Protein AF-A0AAD9WR95-F1 (afdb_monomer_lite)

pLDDT: mean 88.97, std 13.28, range [41.5, 97.56]

Structure (mmCIF, N/CA/C/O backbone):
data_AF-A0AAD9WR95-F1
#
_entry.id   AF-A0AAD9WR95-F1
#
loop_
_atom_site.group_PDB
_atom_site.id
_atom_site.type_symbol
_atom_site.label_atom_id
_atom_site.label_alt_id
_atom_site.label_comp_id
_atom_site.label_asym_id
_atom_site.label_entity_id
_atom_site.label_seq_id
_atom_site.pdbx_PDB_ins_code
_atom_site.Cartn_x
_atom_site.Cartn_y
_atom_site.Cartn_z
_atom_site.occupancy
_atom_site.B_iso_or_equiv
_atom_site.auth_seq_id
_atom_site.auth_comp_id
_atom_site.auth_asym_id
_atom_site.auth_atom_id
_atom_site.pdbx_PDB_model_num
ATOM 1 N N . MET A 1 1 ? 9.922 -12.368 -7.707 1.00 83.62 1 MET A N 1
ATOM 2 C CA . MET A 1 1 ? 11.019 -11.360 -7.658 1.00 83.62 1 MET A CA 1
ATOM 3 C C . MET A 1 1 ? 10.695 -10.344 -6.584 1.00 83.62 1 MET A C 1
ATOM 5 O O . MET A 1 1 ? 9.534 -9.984 -6.424 1.00 83.62 1 MET A O 1
ATOM 9 N N . ASP A 1 2 ? 11.727 -9.851 -5.912 1.00 89.50 2 ASP A N 1
ATOM 10 C CA . ASP A 1 2 ? 11.628 -9.187 -4.620 1.00 89.50 2 ASP A CA 1
ATOM 11 C C . ASP A 1 2 ? 12.346 -7.829 -4.665 1.00 89.50 2 ASP A C 1
ATOM 13 O O . ASP A 1 2 ? 13.498 -7.762 -5.095 1.00 89.50 2 ASP A O 1
ATOM 17 N N . LEU A 1 3 ? 11.685 -6.744 -4.241 1.00 92.75 3 LEU A N 1
ATOM 18 C CA . LEU A 1 3 ? 12.266 -5.395 -4.229 1.00 92.75 3 LEU A CA 1
ATOM 19 C C . LEU A 1 3 ? 11.964 -4.667 -2.919 1.00 92.75 3 LEU A C 1
ATOM 21 O O . LEU A 1 3 ? 10.811 -4.541 -2.508 1.00 92.75 3 LEU A O 1
ATOM 25 N N . ARG A 1 4 ? 13.013 -4.128 -2.293 1.00 92.12 4 ARG A N 1
ATOM 26 C CA . ARG A 1 4 ? 12.920 -3.317 -1.076 1.00 92.12 4 ARG A CA 1
ATOM 27 C C . ARG A 1 4 ? 13.523 -1.944 -1.339 1.00 92.12 4 ARG A C 1
ATOM 29 O O . ARG A 1 4 ? 14.701 -1.845 -1.673 1.00 92.12 4 ARG A O 1
ATOM 36 N N . LEU A 1 5 ? 12.717 -0.894 -1.212 1.00 93.12 5 LEU A N 1
ATOM 37 C CA . LEU A 1 5 ? 13.148 0.483 -1.420 1.00 93.12 5 LEU A CA 1
ATOM 38 C C . LEU A 1 5 ? 13.082 1.250 -0.101 1.00 93.12 5 LEU A C 1
ATOM 40 O O . LEU A 1 5 ? 12.011 1.425 0.484 1.00 93.12 5 LEU A O 1
ATOM 44 N N . PHE A 1 6 ? 14.246 1.728 0.333 1.00 92.19 6 PHE A N 1
ATOM 45 C CA . PHE A 1 6 ? 14.407 2.523 1.541 1.00 92.19 6 PHE A CA 1
ATOM 46 C C . PHE A 1 6 ? 14.873 3.934 1.198 1.00 92.19 6 PHE A C 1
ATOM 48 O O . PHE A 1 6 ? 15.771 4.128 0.378 1.00 92.19 6 PHE A O 1
ATOM 55 N N . GLY A 1 7 ? 14.292 4.916 1.881 1.00 92.88 7 GLY A N 1
ATOM 56 C CA . GLY A 1 7 ? 14.655 6.320 1.731 1.00 92.88 7 GLY A CA 1
ATOM 57 C C . GLY A 1 7 ? 13.896 7.024 0.611 1.00 92.88 7 GLY A C 1
ATOM 58 O O . GLY A 1 7 ? 13.105 6.424 -0.116 1.00 92.88 7 GLY A O 1
ATOM 59 N N . LYS A 1 8 ? 14.113 8.338 0.513 1.00 93.06 8 LYS A N 1
ATOM 60 C CA . LYS A 1 8 ? 13.267 9.247 -0.266 1.00 93.06 8 LYS A CA 1
ATOM 61 C C . LYS A 1 8 ? 13.298 8.925 -1.760 1.00 93.06 8 LYS A C 1
ATOM 63 O O . LYS A 1 8 ? 14.336 9.043 -2.409 1.00 93.06 8 LYS A O 1
ATOM 68 N N . ILE A 1 9 ? 12.128 8.641 -2.324 1.00 92.44 9 ILE A N 1
ATOM 69 C CA . ILE A 1 9 ? 11.929 8.384 -3.751 1.00 92.44 9 ILE A CA 1
ATOM 70 C C . ILE A 1 9 ? 11.267 9.614 -4.371 1.00 92.44 9 ILE A C 1
ATOM 72 O O . ILE A 1 9 ? 10.230 10.078 -3.906 1.00 92.44 9 ILE A O 1
ATOM 76 N N . LYS A 1 10 ? 11.853 10.163 -5.444 1.00 86.75 10 LYS A N 1
ATOM 77 C CA . LYS A 1 10 ? 11.269 11.331 -6.131 1.00 86.75 10 LYS A CA 1
ATOM 78 C C . LYS A 1 10 ? 9.930 10.994 -6.793 1.00 86.75 10 LYS A C 1
ATOM 80 O O . LYS A 1 10 ? 8.982 11.762 -6.658 1.00 86.75 10 LYS A O 1
ATOM 85 N N . LYS A 1 11 ? 9.887 9.883 -7.531 1.00 89.44 11 LYS A N 1
ATOM 86 C CA . LYS A 1 11 ? 8.695 9.321 -8.172 1.00 89.44 11 LYS A CA 1
ATOM 87 C C . LYS A 1 11 ? 8.918 7.846 -8.504 1.00 89.44 11 LYS A C 1
ATOM 89 O O . LYS A 1 11 ? 10.055 7.454 -8.765 1.00 89.44 11 LYS A O 1
ATOM 94 N N . LEU A 1 12 ? 7.843 7.064 -8.517 1.00 91.81 12 LEU A N 1
ATOM 95 C CA . LEU A 1 12 ? 7.841 5.738 -9.134 1.00 91.81 12 LEU A CA 1
ATOM 96 C C . LEU A 1 12 ? 7.729 5.885 -10.667 1.00 91.81 12 LEU A C 1
ATOM 98 O O . LEU A 1 12 ? 7.152 6.878 -11.125 1.00 91.81 12 LEU A O 1
ATOM 102 N N . PRO A 1 13 ? 8.274 4.949 -11.467 1.00 92.38 13 PRO A N 1
ATOM 103 C CA . PRO A 1 13 ? 8.051 4.932 -12.912 1.00 92.38 13 PRO A CA 1
ATOM 104 C C . PRO A 1 13 ? 6.558 4.785 -13.233 1.00 92.38 13 PRO A C 1
ATOM 106 O O . PRO A 1 13 ? 5.863 3.979 -12.616 1.00 92.38 13 PRO A O 1
ATOM 109 N N . GLU A 1 14 ? 6.051 5.541 -14.204 1.00 93.81 14 GLU A N 1
ATOM 110 C CA . GLU A 1 14 ? 4.638 5.459 -14.620 1.00 93.81 14 GLU A CA 1
ATOM 111 C C . GLU A 1 14 ? 4.315 4.112 -15.293 1.00 93.81 14 GLU A C 1
ATOM 113 O O . GLU A 1 14 ? 3.192 3.603 -15.220 1.00 93.81 14 GLU A O 1
ATOM 118 N N . ASP A 1 15 ? 5.337 3.504 -15.890 1.00 93.81 15 ASP A N 1
ATOM 119 C CA . ASP A 1 15 ? 5.363 2.216 -16.569 1.00 93.81 15 ASP A CA 1
ATOM 120 C C . ASP A 1 15 ? 5.995 1.112 -15.703 1.00 93.81 15 ASP A C 1
ATOM 122 O O . ASP A 1 15 ? 6.582 0.165 -16.220 1.00 93.81 15 ASP A O 1
ATOM 126 N N . ILE A 1 16 ? 5.852 1.192 -14.374 1.00 94.12 16 ILE A N 1
ATOM 127 C CA . ILE A 1 16 ? 6.471 0.250 -13.421 1.00 94.12 16 ILE A CA 1
ATOM 128 C C . ILE A 1 16 ? 6.215 -1.233 -13.751 1.00 94.12 16 ILE A C 1
ATOM 130 O O . ILE A 1 16 ? 7.065 -2.077 -13.495 1.00 94.12 16 ILE A O 1
ATOM 134 N N . HIS A 1 17 ? 5.080 -1.548 -14.375 1.00 93.62 17 HIS A N 1
ATOM 135 C CA . HIS A 1 17 ? 4.720 -2.892 -14.829 1.00 93.62 17 HIS A CA 1
ATOM 136 C C . HIS A 1 17 ? 5.595 -3.421 -15.978 1.00 93.62 17 HIS A C 1
ATOM 138 O O . HIS A 1 17 ? 5.749 -4.631 -16.096 1.00 93.62 17 HIS A O 1
ATOM 144 N N . ASN A 1 18 ? 6.187 -2.546 -16.794 1.00 94.69 18 ASN A N 1
ATOM 145 C CA . ASN A 1 18 ? 7.147 -2.916 -17.838 1.00 94.69 18 ASN A CA 1
ATOM 146 C C . ASN A 1 18 ? 8.564 -3.048 -17.275 1.00 94.69 18 ASN A C 1
ATOM 148 O O . ASN A 1 18 ? 9.322 -3.913 -17.704 1.00 94.69 18 ASN A O 1
ATOM 152 N N . VAL A 1 19 ? 8.910 -2.207 -16.296 1.00 94.31 19 VAL A N 1
ATOM 153 C CA . VAL A 1 19 ? 10.223 -2.230 -15.634 1.00 94.31 19 VAL A CA 1
ATOM 154 C C . VAL A 1 19 ? 10.347 -3.432 -14.693 1.00 94.31 19 VAL A C 1
ATOM 156 O O . VAL A 1 19 ? 11.414 -4.032 -14.583 1.00 94.31 19 VAL A O 1
ATOM 159 N N . LEU A 1 20 ? 9.255 -3.793 -14.014 1.00 94.69 20 LEU A N 1
ATOM 160 C CA . LEU A 1 20 ? 9.206 -4.813 -12.965 1.00 94.69 20 LEU A CA 1
ATOM 161 C C . LEU A 1 20 ? 8.056 -5.826 -13.196 1.00 94.69 20 LEU A C 1
ATOM 163 O O . LEU A 1 20 ? 7.224 -6.025 -12.308 1.00 94.69 20 LEU A O 1
ATOM 167 N N . PRO A 1 21 ? 7.983 -6.504 -14.360 1.00 94.50 21 PRO A N 1
ATOM 168 C CA . PRO A 1 21 ? 6.822 -7.322 -14.749 1.00 94.50 21 PRO A CA 1
ATOM 169 C C . PRO A 1 21 ? 6.588 -8.551 -13.855 1.00 94.50 21 PRO A C 1
ATOM 171 O O . PRO A 1 21 ? 5.456 -9.011 -13.686 1.00 94.50 21 PRO A O 1
ATOM 174 N N . ASN A 1 22 ? 7.657 -9.072 -13.251 1.00 95.81 22 ASN A N 1
ATOM 175 C CA . ASN A 1 22 ? 7.642 -10.287 -12.431 1.00 95.81 22 ASN A CA 1
ATOM 176 C C . ASN A 1 22 ? 7.816 -9.993 -10.935 1.00 95.81 22 ASN A C 1
ATOM 178 O O . ASN A 1 22 ? 8.166 -10.894 -10.168 1.00 95.81 22 ASN A O 1
ATOM 182 N N . LEU A 1 23 ? 7.634 -8.735 -10.518 1.00 95.69 23 LEU A N 1
ATOM 183 C CA . LEU A 1 23 ? 7.733 -8.367 -9.112 1.00 95.69 23 LEU A CA 1
ATOM 184 C C . LEU A 1 23 ? 6.565 -8.966 -8.332 1.00 95.69 23 LEU A C 1
ATOM 186 O O . LEU A 1 23 ? 5.404 -8.695 -8.624 1.00 95.69 23 LEU A O 1
ATOM 190 N N . GLU A 1 24 ? 6.905 -9.784 -7.347 1.00 95.56 24 GLU A N 1
ATOM 191 C CA . GLU A 1 24 ? 5.975 -10.519 -6.492 1.00 95.56 24 GLU A CA 1
ATOM 192 C C . GLU A 1 24 ? 5.903 -9.888 -5.106 1.00 95.56 24 GLU A C 1
ATOM 194 O O . GLU A 1 24 ? 4.833 -9.871 -4.503 1.00 95.56 24 GLU A O 1
ATOM 199 N N . CYS A 1 25 ? 7.007 -9.309 -4.632 1.00 94.88 25 CYS A N 1
ATOM 200 C CA . CYS A 1 25 ? 7.079 -8.703 -3.314 1.00 94.88 25 CYS A CA 1
ATOM 201 C C . CYS A 1 25 ? 7.677 -7.293 -3.413 1.00 94.88 25 CYS A C 1
ATOM 203 O O . CYS A 1 25 ? 8.759 -7.109 -3.979 1.00 94.88 25 CYS A O 1
ATOM 205 N N . LEU A 1 26 ? 6.999 -6.300 -2.833 1.00 95.44 26 LEU A N 1
ATOM 206 C CA . LEU A 1 26 ? 7.464 -4.913 -2.776 1.00 95.44 26 LEU A CA 1
ATOM 207 C C . LEU A 1 26 ? 7.413 -4.376 -1.347 1.00 95.44 26 LEU A C 1
ATOM 209 O O . LEU A 1 26 ? 6.382 -4.465 -0.684 1.00 95.44 26 LEU A O 1
ATOM 213 N N . MET A 1 27 ? 8.503 -3.745 -0.913 1.00 94.50 27 MET A N 1
ATOM 214 C CA . MET A 1 27 ? 8.544 -2.922 0.293 1.00 94.50 27 MET A CA 1
ATOM 215 C C . MET A 1 27 ? 8.914 -1.480 -0.047 1.00 94.50 27 MET A C 1
ATOM 217 O O . MET A 1 27 ? 9.917 -1.242 -0.722 1.00 94.50 27 MET A O 1
ATOM 221 N N . LEU A 1 28 ? 8.143 -0.529 0.476 1.00 94.56 28 LEU A N 1
ATOM 222 C CA . LEU A 1 28 ? 8.445 0.902 0.449 1.00 94.56 28 LEU A CA 1
ATOM 223 C C . LEU A 1 28 ? 8.544 1.415 1.884 1.00 94.56 28 LEU A C 1
ATOM 225 O O . LEU A 1 28 ? 7.572 1.332 2.625 1.00 94.56 28 LEU A O 1
ATOM 229 N N . LYS A 1 29 ? 9.688 1.971 2.289 1.00 92.69 29 LYS A N 1
ATOM 230 C CA . LYS A 1 29 ? 9.861 2.574 3.621 1.00 92.69 29 LYS A CA 1
ATOM 231 C C . LYS A 1 29 ? 10.637 3.879 3.511 1.00 92.69 29 LYS A C 1
ATOM 233 O O . LYS A 1 29 ? 11.638 3.958 2.802 1.00 92.69 29 LYS A O 1
ATOM 238 N N . HIS A 1 30 ? 10.187 4.916 4.214 1.00 92.94 30 HIS A N 1
ATOM 239 C CA . HIS A 1 30 ? 10.751 6.268 4.123 1.00 92.94 30 HIS A CA 1
ATOM 240 C C . HIS A 1 30 ? 10.796 6.829 2.690 1.00 92.94 30 HIS A C 1
ATOM 242 O O . HIS A 1 30 ? 11.650 7.654 2.369 1.00 92.94 30 HIS A O 1
ATOM 248 N N . SER A 1 31 ? 9.894 6.367 1.818 1.00 93.81 31 SER A N 1
ATOM 249 C CA . SER A 1 31 ? 9.846 6.774 0.413 1.00 93.81 31 SER A CA 1
ATOM 250 C C . SER A 1 31 ? 9.317 8.191 0.215 1.00 93.81 31 SER A C 1
ATOM 252 O O . SER A 1 31 ? 9.714 8.837 -0.754 1.00 93.81 31 SER A O 1
ATOM 254 N N . ASN A 1 32 ? 8.493 8.700 1.138 1.00 93.62 32 ASN A N 1
ATOM 255 C CA . ASN A 1 32 ? 7.930 10.052 1.118 1.00 93.62 32 ASN A CA 1
ATOM 256 C C . ASN A 1 32 ? 7.306 10.418 -0.241 1.00 93.62 32 ASN A C 1
ATOM 258 O O . ASN A 1 32 ? 7.525 11.515 -0.770 1.00 93.62 32 ASN A O 1
ATOM 262 N N . LEU A 1 33 ? 6.565 9.476 -0.833 1.00 94.56 33 LEU A N 1
ATOM 263 C CA . LEU A 1 33 ? 5.873 9.700 -2.095 1.00 94.56 33 LEU A CA 1
ATOM 264 C C . LEU A 1 33 ? 4.833 10.811 -1.919 1.00 94.56 33 LEU A C 1
ATOM 266 O O . LEU A 1 33 ? 4.110 10.860 -0.927 1.00 94.56 33 LEU A O 1
ATOM 270 N N . LYS A 1 34 ? 4.773 11.724 -2.891 1.00 93.25 34 LYS A N 1
ATOM 271 C CA . LYS A 1 34 ? 3.854 12.875 -2.860 1.00 93.25 34 LYS A CA 1
ATOM 272 C C . LYS A 1 34 ? 2.450 12.547 -3.361 1.00 93.25 34 LYS A C 1
ATOM 274 O O . LYS A 1 34 ? 1.509 13.273 -3.063 1.00 93.25 34 LYS A O 1
ATOM 279 N N . HIS A 1 35 ? 2.333 11.490 -4.153 1.00 94.12 35 HIS A N 1
ATOM 280 C CA . HIS A 1 35 ? 1.088 11.033 -4.755 1.00 94.12 35 HIS A CA 1
ATOM 281 C C . HIS A 1 35 ? 0.794 9.622 -4.271 1.00 94.12 35 HIS A C 1
ATOM 283 O O . HIS A 1 35 ? 1.727 8.889 -3.934 1.00 94.12 35 HIS A O 1
ATOM 289 N N . ASP A 1 36 ? -0.491 9.280 -4.235 1.00 95.69 36 ASP A N 1
ATOM 290 C CA . ASP A 1 36 ? -0.947 7.944 -3.878 1.00 95.69 36 ASP A CA 1
ATOM 291 C C . ASP A 1 36 ? -0.258 6.905 -4.785 1.00 95.69 36 ASP A C 1
ATOM 293 O O . ASP A 1 36 ? -0.368 6.997 -6.014 1.00 95.69 36 ASP A O 1
ATOM 297 N N . PRO A 1 37 ? 0.506 5.954 -4.218 1.00 95.62 37 PRO A N 1
ATOM 298 C CA . PRO A 1 37 ? 1.186 4.945 -5.012 1.00 95.62 37 PRO A CA 1
ATOM 299 C C . PRO A 1 37 ? 0.244 3.862 -5.549 1.00 95.62 37 PRO A C 1
ATOM 301 O O . PRO A 1 37 ? 0.596 3.209 -6.533 1.00 95.62 37 PRO A O 1
ATOM 304 N N . MET A 1 38 ? -0.927 3.648 -4.944 1.00 97.38 38 MET A N 1
ATOM 305 C CA . MET A 1 38 ? -1.784 2.493 -5.226 1.00 97.38 38 MET A CA 1
ATOM 306 C C . MET A 1 38 ? -2.199 2.379 -6.707 1.00 97.38 38 MET A C 1
ATOM 308 O O . MET A 1 38 ? -2.035 1.285 -7.249 1.00 97.38 38 MET A O 1
ATOM 312 N N . PRO A 1 39 ? -2.575 3.462 -7.427 1.00 96.44 39 PRO A N 1
ATOM 313 C CA . PRO A 1 39 ? -2.900 3.392 -8.860 1.00 96.44 39 PRO A CA 1
ATOM 314 C C . PRO A 1 39 ? -1.739 2.958 -9.769 1.00 96.44 39 PRO A C 1
ATOM 316 O O . PRO A 1 39 ? -1.946 2.491 -10.890 1.00 96.44 39 PRO A O 1
ATOM 319 N N . LEU A 1 40 ? -0.490 3.136 -9.327 1.00 96.56 40 LEU A N 1
ATOM 320 C CA . LEU A 1 40 ? 0.681 2.631 -10.046 1.00 96.56 40 LEU A CA 1
ATOM 321 C C . LEU A 1 40 ? 1.002 1.198 -9.629 1.00 96.56 40 LEU A C 1
ATOM 323 O O . LEU A 1 40 ? 1.276 0.358 -10.486 1.00 96.56 40 LEU A O 1
ATOM 327 N N . LEU A 1 41 ? 0.955 0.917 -8.326 1.00 97.56 41 LEU A N 1
ATOM 328 C CA . LEU A 1 41 ? 1.282 -0.395 -7.777 1.00 97.56 41 LEU A CA 1
ATOM 329 C C . LEU A 1 41 ? 0.273 -1.470 -8.193 1.00 97.56 41 LEU A C 1
ATOM 331 O O . LEU A 1 41 ? 0.671 -2.610 -8.414 1.00 97.56 41 LEU A O 1
ATOM 335 N N . GLU A 1 42 ? -1.001 -1.126 -8.393 1.00 97.50 42 GLU A N 1
ATOM 336 C CA . GLU A 1 42 ? -2.029 -2.079 -8.834 1.00 97.50 42 GLU A CA 1
ATOM 337 C C . GLU A 1 42 ? -1.792 -2.626 -10.249 1.00 97.50 42 GLU A C 1
ATOM 339 O O . GLU A 1 42 ? -2.316 -3.689 -10.592 1.00 97.50 42 GLU A O 1
ATOM 344 N N . LYS A 1 43 ? -0.961 -1.942 -11.053 1.00 96.50 43 LYS A N 1
ATOM 345 C CA . LYS A 1 43 ? -0.530 -2.388 -12.389 1.00 96.50 43 LYS A CA 1
ATOM 346 C C . LYS A 1 43 ? 0.520 -3.500 -12.329 1.00 96.50 43 LYS A C 1
ATOM 348 O O . LYS A 1 43 ? 0.814 -4.120 -13.351 1.00 96.50 43 LYS A O 1
ATOM 353 N N . LEU A 1 44 ? 1.108 -3.766 -11.161 1.00 97.12 44 LEU A N 1
ATOM 354 C CA . LEU A 1 44 ? 2.034 -4.877 -10.957 1.00 97.12 44 LEU A CA 1
ATOM 355 C C . LEU A 1 44 ? 1.242 -6.186 -10.862 1.00 97.12 44 LEU A C 1
ATOM 357 O O . LEU A 1 44 ? 0.909 -6.669 -9.784 1.00 97.12 44 LEU A O 1
ATOM 361 N N . HIS A 1 45 ? 0.931 -6.770 -12.019 1.00 94.44 45 HIS A N 1
ATOM 362 C CA . HIS A 1 45 ? 0.053 -7.939 -12.120 1.00 94.44 45 HIS A CA 1
ATOM 363 C C . HIS A 1 45 ? 0.546 -9.172 -11.351 1.00 94.44 45 HIS A C 1
ATOM 365 O O . HIS A 1 45 ? -0.278 -10.011 -10.993 1.00 94.44 45 HIS A O 1
ATOM 371 N N . SER A 1 46 ? 1.856 -9.287 -11.111 1.00 96.25 46 SER A N 1
ATOM 372 C CA . SER A 1 46 ? 2.485 -10.395 -10.379 1.00 96.25 46 SER A CA 1
ATOM 373 C C . SER A 1 46 ? 2.601 -10.150 -8.872 1.00 96.25 46 SER A C 1
ATOM 375 O O . SER A 1 46 ? 2.979 -11.074 -8.158 1.00 96.25 46 SER A O 1
ATOM 377 N N . LEU A 1 47 ? 2.256 -8.951 -8.386 1.00 97.12 47 LEU A N 1
ATOM 378 C CA . LEU A 1 47 ? 2.457 -8.561 -6.994 1.00 97.12 47 LEU A CA 1
ATOM 379 C C . LEU A 1 47 ? 1.535 -9.357 -6.063 1.00 97.12 47 LEU A C 1
ATOM 381 O O . LEU A 1 47 ? 0.311 -9.311 -6.189 1.00 97.12 47 LEU A O 1
ATOM 385 N N . MET A 1 48 ? 2.150 -10.071 -5.126 1.00 96.31 48 MET A N 1
ATOM 386 C CA . MET A 1 48 ? 1.515 -10.920 -4.120 1.00 96.31 48 MET A CA 1
ATOM 387 C C . MET A 1 48 ? 1.647 -10.331 -2.715 1.00 96.31 48 MET A C 1
ATOM 389 O O . MET A 1 48 ? 0.708 -10.436 -1.928 1.00 96.31 48 MET A O 1
ATOM 393 N N . ILE A 1 49 ? 2.777 -9.681 -2.419 1.00 95.44 49 ILE A N 1
ATOM 394 C CA . ILE A 1 49 ? 3.071 -9.094 -1.110 1.00 95.44 49 ILE A CA 1
ATOM 395 C C . ILE A 1 49 ? 3.412 -7.618 -1.276 1.00 95.44 49 ILE A C 1
ATOM 397 O O . ILE A 1 49 ? 4.336 -7.255 -2.008 1.00 95.44 49 ILE A O 1
ATOM 401 N N . LEU A 1 50 ? 2.691 -6.768 -0.553 1.00 96.19 50 LEU A N 1
ATOM 402 C CA . LEU A 1 50 ? 2.968 -5.342 -0.481 1.00 96.19 50 LEU A CA 1
ATOM 403 C C . LEU A 1 50 ? 3.164 -4.920 0.976 1.00 96.19 50 LEU A C 1
ATOM 405 O O . LEU A 1 50 ? 2.268 -5.064 1.806 1.00 96.19 50 LEU A O 1
ATOM 409 N N . ASN A 1 51 ? 4.340 -4.379 1.285 1.00 94.56 51 ASN A N 1
ATOM 410 C CA . ASN A 1 51 ? 4.611 -3.706 2.545 1.00 94.56 51 ASN A CA 1
ATOM 411 C C . ASN A 1 51 ? 4.811 -2.206 2.302 1.00 94.56 51 ASN A C 1
ATOM 413 O O . ASN A 1 51 ? 5.725 -1.778 1.593 1.00 94.56 51 ASN A O 1
ATOM 417 N N . LEU A 1 52 ? 3.954 -1.414 2.929 1.00 94.88 52 LEU A N 1
ATOM 418 C CA . LEU A 1 52 ? 4.002 0.035 2.948 1.00 94.88 52 LEU A CA 1
ATOM 419 C C . LEU A 1 52 ? 4.400 0.466 4.359 1.00 94.88 52 LEU A C 1
ATOM 421 O O . LEU A 1 52 ? 3.572 0.593 5.258 1.00 94.88 52 LEU A O 1
ATOM 425 N N . GLY A 1 53 ? 5.705 0.623 4.541 1.00 91.62 53 GLY A N 1
ATOM 426 C CA . GLY A 1 53 ? 6.344 0.963 5.799 1.00 91.62 53 GLY A CA 1
ATOM 427 C C . GLY A 1 53 ? 6.175 2.434 6.184 1.00 91.62 53 GLY A C 1
ATOM 428 O O . GLY A 1 53 ? 5.679 3.259 5.422 1.00 91.62 53 GLY A O 1
ATOM 429 N N . THR A 1 54 ? 6.685 2.802 7.357 1.00 89.88 54 THR A N 1
ATOM 430 C CA . THR A 1 54 ? 6.646 4.178 7.877 1.00 89.88 54 THR A CA 1
ATOM 431 C C . THR A 1 54 ? 7.082 5.226 6.841 1.00 89.88 54 THR A C 1
ATOM 433 O O . THR A 1 54 ? 8.141 5.086 6.216 1.00 89.88 54 THR A O 1
ATOM 436 N N . ARG A 1 55 ? 6.307 6.313 6.698 1.00 91.75 55 ARG A N 1
ATOM 437 C CA . ARG A 1 55 ? 6.577 7.433 5.769 1.00 91.75 55 ARG A CA 1
ATOM 438 C C . ARG A 1 55 ? 6.748 7.002 4.303 1.00 91.75 55 ARG A C 1
ATOM 440 O O . ARG A 1 55 ? 7.565 7.578 3.582 1.00 91.75 55 ARG A O 1
ATOM 447 N N . PHE A 1 56 ? 6.041 5.971 3.835 1.00 94.50 56 PHE A N 1
ATOM 448 C CA . PHE A 1 56 ? 6.060 5.600 2.411 1.00 94.50 56 PHE A CA 1
ATOM 449 C C . PHE A 1 56 ? 5.377 6.658 1.524 1.00 94.50 56 PHE A C 1
ATOM 451 O O . PHE A 1 56 ? 5.833 6.923 0.411 1.00 94.50 56 PHE A O 1
ATOM 458 N N . TYR A 1 57 ? 4.329 7.297 2.039 1.00 94.69 57 TYR A N 1
ATOM 459 C CA . TYR A 1 57 ? 3.480 8.286 1.378 1.00 94.69 57 TYR A CA 1
ATOM 460 C C . TYR A 1 57 ? 3.232 9.445 2.347 1.00 94.69 57 TYR A C 1
ATOM 462 O O . TYR A 1 57 ? 3.222 9.224 3.550 1.00 94.69 57 TYR A O 1
ATOM 470 N N . SER A 1 58 ? 3.112 10.667 1.826 1.00 91.94 58 SER A N 1
ATOM 471 C CA . SER A 1 58 ? 2.937 11.893 2.627 1.00 91.94 58 SER A CA 1
ATOM 472 C C . SER A 1 58 ? 1.566 12.549 2.465 1.00 91.94 58 SER A C 1
ATOM 474 O O . SER A 1 58 ? 1.402 13.736 2.748 1.00 91.94 58 SER A O 1
ATOM 476 N N . GLY A 1 59 ? 0.595 11.819 1.923 1.00 93.00 59 GLY A N 1
ATOM 477 C CA . GLY A 1 59 ? -0.792 12.260 1.884 1.00 93.00 59 GLY A CA 1
ATOM 478 C C . GLY A 1 59 ? -1.674 11.383 2.760 1.00 93.00 59 GLY A C 1
ATOM 479 O O . GLY A 1 59 ? -1.200 10.492 3.454 1.00 93.00 59 GLY A O 1
ATOM 480 N N . LYS A 1 60 ? -2.973 11.668 2.713 1.00 95.06 60 LYS A N 1
ATOM 481 C CA . LYS A 1 60 ? -3.937 11.173 3.701 1.00 95.06 60 LYS A CA 1
ATOM 482 C C . LYS A 1 60 ? -4.850 10.071 3.190 1.00 95.06 60 LYS A C 1
ATOM 484 O O . LYS A 1 60 ? -5.429 9.341 3.983 1.00 95.06 60 LYS A O 1
ATOM 489 N N . ASN A 1 61 ? -4.994 9.965 1.872 1.00 95.94 61 ASN A N 1
ATOM 490 C CA . ASN A 1 61 ? -5.977 9.086 1.259 1.00 95.94 61 ASN A CA 1
ATOM 491 C C . ASN A 1 61 ? -5.299 8.123 0.297 1.00 95.94 61 ASN A C 1
ATOM 493 O O . ASN A 1 61 ? -4.445 8.532 -0.491 1.00 95.94 61 ASN A O 1
ATOM 497 N N . LEU A 1 62 ? -5.721 6.867 0.353 1.00 97.06 62 LEU A N 1
ATOM 498 C CA . LEU A 1 62 ? -5.352 5.839 -0.610 1.00 97.06 62 LEU A CA 1
ATOM 499 C C . LEU A 1 62 ? -6.581 5.438 -1.417 1.00 97.06 62 LEU A C 1
ATOM 501 O O . LEU A 1 62 ? -7.673 5.306 -0.864 1.00 97.06 62 LEU A O 1
ATOM 505 N N . PHE A 1 63 ? -6.384 5.189 -2.704 1.00 97.50 63 PHE A N 1
ATOM 506 C CA . PHE A 1 63 ? -7.412 4.755 -3.630 1.00 97.50 63 PHE A CA 1
ATOM 507 C C . PHE A 1 63 ? -6.966 3.507 -4.394 1.00 97.50 63 PHE A C 1
ATOM 509 O O . PHE A 1 63 ? -5.868 3.440 -4.941 1.00 97.50 63 PHE A O 1
ATOM 516 N N . CYS A 1 64 ? -7.836 2.505 -4.469 1.00 96.94 64 CYS A N 1
ATOM 517 C CA . CYS A 1 64 ? -7.632 1.322 -5.304 1.00 96.94 64 CYS A CA 1
ATOM 518 C C . CYS A 1 64 ? -8.816 1.139 -6.242 1.00 96.94 64 CYS A C 1
ATOM 520 O O . CYS A 1 64 ? -9.963 1.093 -5.781 1.00 96.94 64 CYS A O 1
ATOM 522 N N . SER A 1 65 ? -8.522 0.980 -7.531 1.00 96.81 65 SER A N 1
ATOM 523 C CA . SER A 1 65 ? -9.552 0.815 -8.550 1.00 96.81 65 SER A CA 1
ATOM 524 C C . SER A 1 65 ? -10.174 -0.579 -8.518 1.00 96.81 65 SER A C 1
ATOM 526 O O . SER A 1 65 ? -9.598 -1.554 -8.013 1.00 96.81 65 SER A O 1
ATOM 528 N N . ALA A 1 66 ? -11.369 -0.697 -9.089 1.00 95.06 66 ALA A N 1
ATOM 529 C CA . ALA A 1 66 ? -12.038 -1.966 -9.284 1.00 95.06 66 ALA A CA 1
ATOM 530 C C . ALA A 1 66 ? -11.126 -2.905 -10.082 1.00 95.06 66 ALA A C 1
ATOM 532 O O . ALA A 1 66 ? -10.528 -2.530 -11.089 1.00 95.06 66 ALA A O 1
ATOM 533 N N . HIS A 1 67 ? -11.024 -4.159 -9.640 1.00 91.88 67 HIS A N 1
ATOM 534 C CA . HIS A 1 67 ? -10.122 -5.161 -10.223 1.00 91.88 67 HIS A CA 1
ATOM 535 C C . HIS A 1 67 ? -8.614 -4.851 -10.118 1.00 91.88 67 HIS A C 1
ATOM 537 O O . HIS A 1 67 ? -7.811 -5.603 -10.688 1.00 91.88 67 HIS A O 1
ATOM 543 N N . GLY A 1 68 ? -8.220 -3.811 -9.375 1.00 95.75 68 GLY A N 1
ATOM 544 C CA . GLY A 1 68 ? -6.835 -3.567 -8.983 1.00 95.75 68 GLY A CA 1
ATOM 545 C C . GLY A 1 68 ? -6.286 -4.700 -8.109 1.00 95.75 68 GLY A C 1
ATOM 546 O O . GLY A 1 68 ? -7.039 -5.390 -7.410 1.00 95.75 68 GLY A O 1
ATOM 547 N N . PHE A 1 69 ? -4.965 -4.908 -8.158 1.00 97.12 69 PHE A N 1
ATOM 548 C CA . PHE A 1 69 ? -4.250 -5.889 -7.326 1.00 97.12 69 PHE A CA 1
ATOM 549 C C . PHE A 1 69 ? -4.796 -7.326 -7.431 1.00 97.12 69 PHE A C 1
ATOM 551 O O . PHE A 1 69 ? -5.159 -7.967 -6.445 1.00 97.12 69 PHE A O 1
ATOM 558 N N . ARG A 1 70 ? -4.837 -7.873 -8.650 1.00 95.31 70 ARG A N 1
ATOM 559 C CA . ARG A 1 70 ? -5.456 -9.185 -8.940 1.00 95.31 70 ARG A CA 1
ATOM 560 C C . ARG A 1 70 ? -4.826 -10.375 -8.207 1.00 95.31 70 ARG A C 1
ATOM 562 O O . ARG A 1 70 ? -5.502 -11.383 -8.005 1.00 95.31 70 ARG A O 1
ATOM 569 N N . ARG A 1 71 ? -3.538 -10.281 -7.861 1.00 96.75 71 ARG A N 1
ATOM 570 C CA . ARG A 1 71 ? -2.760 -11.346 -7.208 1.00 96.75 71 ARG A CA 1
ATOM 571 C C . ARG A 1 71 ? -2.335 -11.017 -5.781 1.00 96.75 71 ARG A C 1
ATOM 573 O O . ARG A 1 71 ? -1.697 -11.864 -5.172 1.00 96.75 71 ARG A O 1
ATOM 580 N N . LEU A 1 72 ? -2.696 -9.846 -5.252 1.00 97.38 72 LEU A N 1
ATOM 581 C CA . LEU A 1 72 ? -2.252 -9.438 -3.923 1.00 97.38 72 LEU A CA 1
ATOM 582 C C . LEU A 1 72 ? -2.904 -10.327 -2.862 1.00 97.38 72 LEU A C 1
ATOM 584 O O . LEU A 1 72 ? -4.130 -10.389 -2.762 1.00 97.38 72 LEU A O 1
ATOM 588 N N . GLU A 1 73 ? -2.067 -11.015 -2.096 1.00 95.81 73 GLU A N 1
ATOM 589 C CA . GLU A 1 73 ? -2.463 -11.931 -1.026 1.00 95.81 73 GLU A CA 1
ATOM 590 C C . GLU A 1 73 ? -2.257 -11.286 0.343 1.00 95.81 73 GLU A C 1
ATOM 592 O O . GLU A 1 73 ? -3.057 -11.509 1.254 1.00 95.81 73 GLU A O 1
ATOM 597 N N . ILE A 1 74 ? -1.210 -10.465 0.477 1.00 95.50 74 ILE A N 1
ATOM 598 C CA . ILE A 1 74 ? -0.776 -9.879 1.744 1.00 95.50 74 ILE A CA 1
ATOM 599 C C . ILE A 1 74 ? -0.511 -8.384 1.569 1.00 95.50 74 ILE A C 1
ATOM 601 O O . ILE A 1 74 ? 0.276 -7.977 0.710 1.00 95.50 74 ILE A O 1
ATOM 605 N N . LEU A 1 75 ? -1.125 -7.576 2.434 1.00 95.56 75 LEU A N 1
ATOM 606 C CA . LEU A 1 75 ? -0.846 -6.151 2.557 1.00 95.56 75 LEU A CA 1
ATOM 607 C C . LEU A 1 75 ? -0.505 -5.794 4.004 1.00 95.56 75 LEU A C 1
ATOM 609 O O . LEU A 1 75 ? -1.250 -6.105 4.933 1.00 95.56 75 LEU A O 1
ATOM 613 N N . LYS A 1 76 ? 0.602 -5.083 4.188 1.00 93.56 76 LYS A N 1
ATOM 614 C CA . LYS A 1 76 ? 0.978 -4.484 5.467 1.00 93.56 76 LYS A CA 1
ATOM 615 C C . LYS A 1 76 ? 1.098 -2.976 5.299 1.00 93.56 76 LYS A C 1
ATOM 617 O 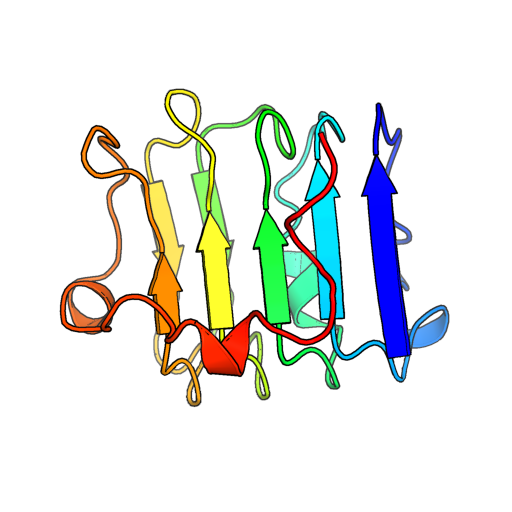O . LYS A 1 76 ? 1.856 -2.515 4.449 1.00 93.56 76 LYS A O 1
ATOM 622 N N . LEU A 1 77 ? 0.341 -2.236 6.096 1.00 93.00 77 LEU A N 1
ATOM 623 C CA . LEU A 1 77 ? 0.384 -0.782 6.194 1.00 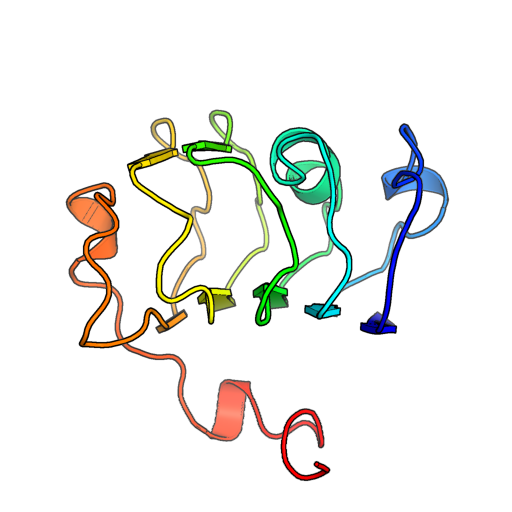93.00 77 LEU A CA 1
ATOM 624 C C . LEU A 1 77 ? 0.958 -0.452 7.570 1.00 93.00 77 LEU A C 1
ATOM 626 O O . LEU A 1 77 ? 0.244 -0.616 8.543 1.00 93.00 77 LEU A O 1
ATOM 630 N N . ASP A 1 78 ? 2.210 -0.005 7.672 1.00 86.75 78 ASP A N 1
ATOM 631 C CA . ASP A 1 78 ? 2.834 0.411 8.946 1.00 86.75 78 ASP A CA 1
ATOM 632 C C . ASP A 1 78 ? 2.803 1.938 9.138 1.00 86.75 78 ASP A C 1
ATOM 634 O O . ASP A 1 78 ? 3.657 2.512 9.827 1.00 86.75 78 ASP A O 1
ATOM 638 N N . ASP A 1 79 ? 1.858 2.616 8.487 1.00 75.69 79 ASP A N 1
ATOM 639 C CA . ASP A 1 79 ? 1.650 4.045 8.688 1.00 75.69 79 ASP A CA 1
ATOM 640 C C . ASP A 1 79 ? 0.774 4.287 9.914 1.00 75.69 79 ASP A C 1
ATOM 642 O O . ASP A 1 79 ? -0.304 3.705 10.048 1.00 75.69 79 ASP A O 1
ATOM 646 N N . LYS A 1 80 ? 1.274 5.111 10.834 1.00 69.69 80 LYS A N 1
ATOM 647 C CA . LYS A 1 80 ? 0.628 5.311 12.130 1.00 69.69 80 LYS A CA 1
ATOM 648 C C . LYS A 1 80 ? -0.287 6.526 12.172 1.00 69.69 80 LYS A C 1
ATOM 650 O O . LYS A 1 80 ? -1.320 6.443 12.824 1.00 69.69 80 LYS A O 1
ATOM 655 N N . ASP A 1 81 ? 0.043 7.604 11.459 1.00 63.56 81 ASP A N 1
ATOM 656 C CA . ASP A 1 81 ? -0.539 8.915 11.779 1.00 63.56 81 ASP A CA 1
ATOM 657 C C . ASP A 1 81 ? -0.869 9.808 10.568 1.00 63.56 81 ASP A C 1
ATOM 659 O O . ASP A 1 81 ? -1.435 10.883 10.763 1.00 63.56 81 ASP A O 1
ATOM 663 N N . GLU A 1 82 ? -0.529 9.423 9.330 1.00 81.19 82 GLU A N 1
ATOM 664 C CA . GLU A 1 82 ? -0.761 10.289 8.161 1.00 81.19 82 GLU A CA 1
ATOM 665 C C . GLU A 1 82 ? -2.003 9.871 7.355 1.00 81.19 82 GLU A C 1
ATOM 667 O O . GLU A 1 82 ? -2.706 10.738 6.832 1.00 81.19 82 GLU A O 1
ATOM 672 N N . LEU A 1 83 ? -2.314 8.572 7.287 1.00 93.06 83 LEU A N 1
ATOM 673 C CA . LEU A 1 83 ? -3.470 8.050 6.554 1.00 93.06 83 LEU A CA 1
ATOM 674 C C . LEU A 1 83 ? -4.799 8.176 7.321 1.00 93.06 83 LEU A C 1
ATOM 676 O O . LEU A 1 83 ? -4.965 7.644 8.416 1.00 93.06 83 LEU A O 1
ATOM 680 N N . GLU A 1 84 ? -5.789 8.796 6.682 1.00 94.62 84 GLU A N 1
ATOM 681 C CA . GLU A 1 84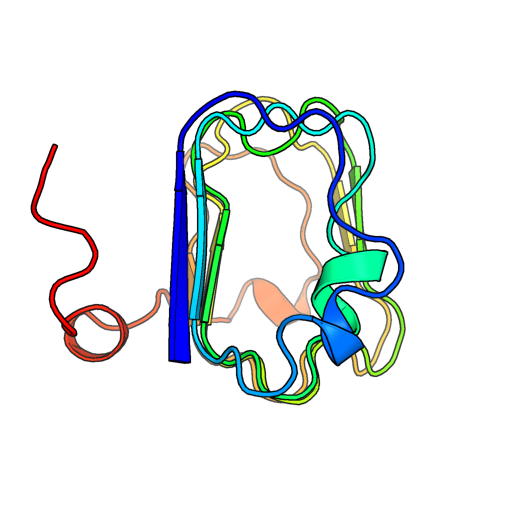 ? -7.145 9.000 7.202 1.00 94.62 84 GLU A CA 1
ATOM 682 C C . GLU A 1 84 ? -8.161 8.036 6.562 1.00 94.62 84 GLU A C 1
ATOM 684 O O . GLU A 1 84 ? -8.996 7.453 7.260 1.00 94.62 84 GLU A O 1
ATOM 689 N N . GLU A 1 85 ? -8.099 7.833 5.241 1.00 95.81 85 GLU A N 1
ATOM 690 C CA . GLU A 1 85 ? -9.066 7.005 4.510 1.00 95.81 85 GLU A CA 1
ATOM 691 C C . GLU A 1 85 ? -8.405 6.129 3.442 1.00 95.81 85 GLU A C 1
ATOM 693 O O . GLU A 1 85 ? -7.592 6.577 2.633 1.00 95.81 85 GLU A O 1
ATOM 698 N N . TRP A 1 86 ? -8.805 4.860 3.401 1.00 96.12 86 TRP A N 1
ATOM 699 C CA . TRP A 1 86 ? -8.457 3.942 2.329 1.00 96.12 86 TRP A CA 1
ATOM 700 C C . TRP A 1 86 ? -9.712 3.533 1.560 1.00 96.12 86 TRP A C 1
ATOM 702 O O . TRP A 1 86 ? -10.499 2.687 1.990 1.00 96.12 86 TRP A O 1
ATOM 712 N N . GLN A 1 87 ? -9.894 4.152 0.397 1.00 97.06 87 GLN A N 1
ATOM 713 C CA . GLN A 1 87 ? -10.992 3.881 -0.517 1.00 97.06 87 GLN A CA 1
ATOM 714 C C . GLN A 1 87 ? -10.619 2.731 -1.444 1.00 97.06 87 GLN A C 1
ATOM 716 O O . GLN A 1 87 ? -9.618 2.767 -2.159 1.00 97.06 87 GLN A O 1
ATOM 721 N N . VAL A 1 88 ? -11.440 1.689 -1.439 1.00 96.81 88 VAL A N 1
ATOM 722 C CA . VAL A 1 88 ? -11.190 0.497 -2.241 1.00 96.81 88 VAL A CA 1
ATOM 723 C C . VAL A 1 88 ? -12.478 0.099 -2.923 1.00 96.81 88 VAL A C 1
ATOM 725 O O . VAL A 1 88 ? -13.412 -0.390 -2.275 1.00 96.81 88 VAL A O 1
ATOM 728 N N . GLU A 1 89 ? -12.501 0.267 -4.239 1.00 96.81 89 GLU A N 1
ATOM 729 C CA . GLU A 1 89 ? -13.654 -0.094 -5.047 1.00 96.81 89 GLU A CA 1
ATOM 730 C C . GLU A 1 89 ? -13.992 -1.588 -4.925 1.00 96.81 89 GLU A C 1
ATOM 732 O O . GLU A 1 89 ? -13.198 -2.437 -4.482 1.00 96.81 89 GLU A O 1
ATOM 737 N N . GLU A 1 90 ? -15.232 -1.912 -5.285 1.00 93.62 90 GLU A N 1
ATOM 738 C CA . GLU A 1 90 ? -15.716 -3.283 -5.291 1.00 93.62 90 GLU A CA 1
ATOM 739 C C . GLU A 1 90 ? -14.818 -4.161 -6.181 1.00 93.62 90 GLU A C 1
ATOM 741 O O . GLU A 1 90 ? -14.304 -3.726 -7.211 1.00 93.62 90 GLU A O 1
ATOM 746 N N . ARG A 1 91 ? -14.620 -5.425 -5.789 1.00 93.31 91 ARG A N 1
ATOM 747 C CA . ARG A 1 91 ? -13.818 -6.425 -6.527 1.00 93.31 91 ARG A CA 1
ATOM 748 C C . ARG A 1 91 ? -12.310 -6.151 -6.619 1.00 93.31 91 ARG A C 1
ATOM 750 O O . ARG A 1 91 ? -11.601 -6.960 -7.217 1.00 93.31 91 ARG A O 1
ATOM 757 N N . ALA A 1 92 ? -11.797 -5.067 -6.040 1.00 96.69 92 ALA A N 1
ATOM 758 C CA . ALA A 1 92 ? -10.356 -4.889 -5.874 1.00 96.69 92 ALA A CA 1
ATOM 759 C C . ALA A 1 92 ? -9.794 -5.871 -4.832 1.00 96.69 92 ALA A C 1
ATOM 761 O O . ALA A 1 92 ? -10.473 -6.178 -3.842 1.00 96.69 92 ALA A O 1
ATOM 762 N N . MET A 1 93 ? -8.547 -6.311 -5.041 1.00 96.50 93 MET A N 1
ATOM 763 C CA . MET A 1 93 ? -7.821 -7.249 -4.171 1.00 96.50 93 MET A CA 1
ATOM 764 C C . MET A 1 93 ? -8.605 -8.542 -3.861 1.00 96.50 93 MET A C 1
ATOM 766 O O . MET A 1 93 ? -8.807 -8.889 -2.696 1.00 96.50 93 MET A O 1
ATOM 770 N N . PRO A 1 94 ? -9.055 -9.297 -4.881 1.00 95.62 94 PRO A N 1
ATOM 771 C CA . PRO A 1 94 ? -9.926 -10.459 -4.683 1.00 95.62 94 PRO A CA 1
ATOM 772 C C . PRO A 1 94 ? -9.261 -11.634 -3.946 1.00 95.62 94 PRO A C 1
ATOM 774 O O . PRO A 1 94 ? -9.952 -12.572 -3.562 1.00 95.62 94 PRO A O 1
ATOM 777 N N . ARG A 1 95 ? -7.932 -11.619 -3.785 1.00 96.06 95 ARG A N 1
ATOM 778 C CA . ARG A 1 95 ? -7.147 -12.685 -3.142 1.00 96.06 95 ARG A CA 1
ATOM 779 C C . ARG A 1 95 ? -6.554 -12.282 -1.793 1.00 96.06 95 ARG A C 1
ATOM 781 O O . ARG A 1 95 ? -5.798 -13.066 -1.224 1.00 96.06 95 ARG A O 1
ATOM 788 N N . LEU A 1 96 ? -6.883 -11.090 -1.289 1.00 95.62 96 LEU A N 1
ATOM 789 C CA . LEU A 1 96 ? -6.328 -10.600 -0.034 1.00 95.62 96 LEU A CA 1
ATOM 790 C C . LEU A 1 96 ? -6.758 -11.520 1.109 1.00 95.62 96 LEU A C 1
ATOM 792 O O . LEU A 1 96 ? -7.938 -11.588 1.448 1.00 95.62 96 LEU A O 1
ATOM 796 N N . ARG A 1 97 ? -5.786 -12.221 1.690 1.00 94.31 97 ARG A N 1
ATOM 797 C CA . ARG A 1 97 ? -5.985 -13.129 2.825 1.00 94.31 97 ARG A CA 1
ATOM 798 C C . ARG A 1 97 ? -5.305 -12.643 4.099 1.00 94.31 97 ARG A C 1
ATOM 800 O O . ARG A 1 97 ? -5.650 -13.124 5.170 1.00 94.31 97 ARG A O 1
ATOM 807 N N . GLY A 1 98 ? -4.367 -11.705 3.980 1.00 94.50 98 GLY A N 1
ATOM 808 C CA . GLY A 1 98 ? -3.654 -11.118 5.105 1.00 94.50 98 GLY A CA 1
ATOM 809 C C . GLY A 1 98 ? -3.623 -9.596 5.018 1.00 94.50 98 GLY A C 1
ATOM 810 O O . GLY A 1 98 ? -3.155 -9.037 4.026 1.00 94.50 98 GLY A O 1
ATOM 811 N N . LEU A 1 99 ? -4.080 -8.929 6.076 1.00 94.81 99 LEU A N 1
ATOM 812 C CA . LEU A 1 99 ? -4.015 -7.478 6.215 1.00 94.81 99 LEU A CA 1
ATOM 813 C C . LEU A 1 99 ? -3.490 -7.115 7.602 1.00 94.81 99 LEU A C 1
ATOM 815 O O . LEU A 1 99 ? -4.065 -7.503 8.612 1.00 94.81 99 LEU A O 1
ATOM 819 N N . SER A 1 100 ? -2.404 -6.348 7.649 1.00 92.75 100 SER A N 1
ATOM 820 C CA . SER A 1 100 ? -1.848 -5.815 8.893 1.00 92.75 100 SER A CA 1
ATOM 821 C C . SER A 1 100 ? -1.904 -4.294 8.880 1.00 92.75 100 SER A C 1
ATOM 823 O O . SER A 1 100 ? -1.343 -3.664 7.985 1.00 92.75 100 SER A O 1
ATOM 825 N N . ILE A 1 101 ? -2.547 -3.725 9.898 1.00 91.50 101 ILE A N 1
ATOM 826 C CA . ILE A 1 101 ? -2.637 -2.287 10.174 1.00 91.50 101 ILE A CA 1
ATOM 827 C C . ILE A 1 101 ? -2.329 -2.091 11.674 1.00 91.50 101 ILE A C 1
ATOM 829 O O . ILE A 1 101 ? -2.755 -2.928 12.479 1.00 91.50 101 ILE A O 1
ATOM 833 N N . PRO A 1 102 ? -1.588 -1.040 12.081 1.00 88.69 102 PRO A N 1
ATOM 834 C CA . PRO A 1 102 ? -1.332 -0.724 13.477 1.00 88.69 102 PRO A CA 1
ATOM 835 C C . PRO A 1 102 ? -2.623 -0.662 14.294 1.00 88.69 102 PRO A C 1
ATOM 837 O O . PRO A 1 102 ? -3.615 -0.075 13.867 1.00 88.69 102 PRO A O 1
ATOM 840 N N . LYS A 1 103 ? -2.606 -1.255 15.494 1.00 85.12 103 LYS A N 1
ATOM 841 C CA . LYS A 1 103 ? -3.773 -1.290 16.397 1.00 85.12 103 LYS A CA 1
ATOM 842 C C . LYS A 1 103 ? -4.236 0.107 16.828 1.00 85.12 103 LYS A C 1
ATOM 844 O O . LYS A 1 103 ? -5.392 0.278 17.190 1.00 85.12 103 LYS A O 1
ATOM 849 N N . ASP A 1 104 ? -3.314 1.061 16.826 1.00 86.62 104 ASP A N 1
ATOM 850 C CA . ASP A 1 104 ? -3.479 2.477 17.147 1.00 86.62 104 ASP A CA 1
ATOM 851 C C . ASP A 1 104 ? -3.881 3.336 15.932 1.00 86.62 104 ASP A C 1
ATOM 853 O O . ASP A 1 104 ? -4.119 4.530 16.093 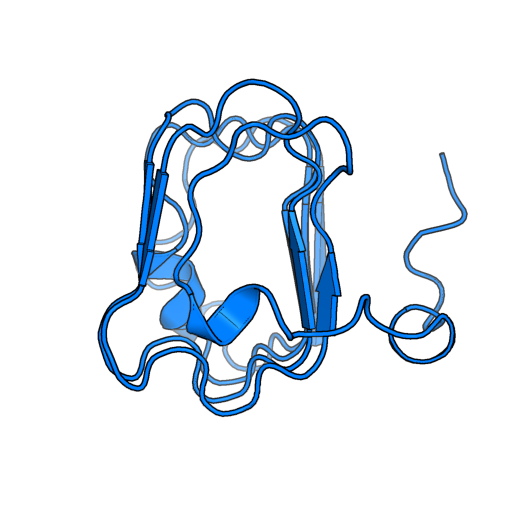1.00 86.62 104 ASP A O 1
ATOM 857 N N . SER A 1 105 ? -3.999 2.755 14.731 1.00 87.00 105 SER A N 1
ATOM 858 C CA . SER A 1 105 ? -4.366 3.498 13.522 1.00 87.00 105 SER A CA 1
ATOM 859 C C . SER A 1 105 ? -5.829 3.955 13.546 1.00 87.00 105 SER A C 1
ATOM 861 O O . SER A 1 105 ? -6.737 3.186 13.865 1.00 87.00 105 SER A O 1
ATOM 863 N N . SER A 1 106 ? -6.066 5.202 13.131 1.00 88.81 106 SER A N 1
ATOM 864 C CA . SER A 1 106 ? -7.411 5.756 12.903 1.00 88.81 106 SER A CA 1
ATOM 865 C C . SER A 1 106 ? -7.912 5.577 11.459 1.00 88.81 106 SER A C 1
ATOM 867 O O . SER A 1 106 ? -8.986 6.074 11.111 1.00 88.81 106 SER A O 1
ATOM 869 N N . LEU A 1 107 ? -7.161 4.842 10.628 1.00 93.31 107 LEU A N 1
ATOM 870 C CA . LEU A 1 107 ? -7.440 4.641 9.210 1.00 93.31 107 LEU A CA 1
ATOM 871 C C . LEU A 1 107 ? -8.822 4.020 8.976 1.00 93.31 107 LEU A C 1
ATOM 873 O O . LEU A 1 107 ? -9.126 2.905 9.412 1.00 93.31 107 LEU A O 1
ATOM 877 N N . ARG A 1 108 ? -9.654 4.718 8.203 1.00 95.12 108 ARG A N 1
ATOM 878 C CA . ARG A 1 108 ? -10.946 4.199 7.749 1.00 95.12 108 ARG A CA 1
ATOM 879 C C . ARG A 1 108 ? -10.730 3.240 6.582 1.00 95.12 108 ARG A C 1
ATOM 881 O O . ARG A 1 108 ? -10.270 3.652 5.522 1.00 95.12 108 ARG A O 1
ATOM 888 N N . ILE A 1 109 ? -11.093 1.973 6.776 1.00 94.62 109 ILE A N 1
ATOM 889 C CA . ILE A 1 109 ? -10.990 0.915 5.761 1.00 94.62 109 ILE A CA 1
ATOM 890 C C . ILE A 1 109 ? -12.375 0.393 5.345 1.00 94.62 109 ILE A C 1
ATOM 892 O O . ILE A 1 109 ? -13.336 0.535 6.107 1.00 94.62 109 ILE A O 1
ATOM 896 N N . PRO A 1 110 ? -12.498 -0.256 4.173 1.00 93.81 110 PRO A N 1
ATOM 897 C CA . PRO A 1 110 ? -13.734 -0.916 3.768 1.00 93.81 110 PRO A CA 1
ATOM 898 C C . PRO A 1 110 ? -14.138 -2.022 4.753 1.00 93.81 110 PRO A C 1
ATOM 900 O O . PRO A 1 110 ? -13.294 -2.808 5.182 1.00 93.81 110 PRO A O 1
ATOM 903 N N . GLU A 1 111 ? -15.439 -2.159 5.027 1.00 92.12 111 GLU A N 1
ATOM 904 C CA . GLU A 1 111 ? -15.974 -3.154 5.978 1.00 92.12 111 GLU A CA 1
ATOM 905 C C . GLU A 1 111 ? -15.484 -4.584 5.702 1.00 92.12 111 GLU A C 1
ATOM 907 O O . GLU A 1 111 ? -15.098 -5.300 6.623 1.00 92.12 111 GLU A O 1
ATOM 912 N N . ARG A 1 112 ? -15.390 -4.976 4.423 1.00 92.94 112 ARG A N 1
ATOM 913 C CA . ARG A 1 112 ? -14.922 -6.313 4.014 1.00 92.94 112 ARG A CA 1
ATOM 914 C C . ARG A 1 112 ? -13.498 -6.651 4.473 1.00 92.94 112 ARG A C 1
ATOM 916 O O . ARG A 1 112 ? -13.151 -7.822 4.524 1.00 92.94 112 ARG A O 1
ATOM 923 N N . PHE A 1 113 ? -12.675 -5.646 4.773 1.00 93.00 113 PHE A N 1
ATOM 924 C CA . PHE A 1 113 ? -11.296 -5.830 5.225 1.00 93.00 113 PHE A CA 1
ATOM 925 C C . PHE A 1 113 ? -11.157 -5.874 6.746 1.00 93.00 113 PHE A C 1
ATOM 927 O O . PHE A 1 113 ? -10.123 -6.315 7.239 1.00 93.00 113 PHE A O 1
ATOM 934 N N . ARG A 1 114 ? -12.192 -5.496 7.510 1.00 89.25 114 ARG A N 1
ATOM 935 C CA . ARG A 1 114 ? -12.157 -5.574 8.981 1.00 89.25 114 ARG A CA 1
ATOM 936 C C . ARG A 1 114 ? -12.080 -7.008 9.505 1.00 89.25 114 ARG A C 1
ATOM 938 O O . ARG A 1 114 ? -11.617 -7.221 10.619 1.00 89.25 114 ARG A O 1
ATOM 945 N N . SER A 1 115 ? -12.551 -7.976 8.720 1.00 89.44 115 SER A N 1
ATOM 946 C CA . SER A 1 115 ? -12.505 -9.405 9.056 1.00 89.44 115 SER A CA 1
ATOM 947 C C . SER A 1 115 ? -11.270 -10.121 8.506 1.00 89.44 115 SER A C 1
ATOM 949 O O . SER A 1 115 ? -11.114 -11.316 8.752 1.00 89.44 115 SER A O 1
ATOM 951 N N . THR A 1 116 ? -10.403 -9.432 7.758 1.00 91.50 116 THR A N 1
ATOM 952 C CA . THR A 1 116 ? -9.176 -10.034 7.230 1.00 91.50 116 THR A CA 1
ATOM 953 C C . THR A 1 116 ? -8.185 -10.237 8.379 1.00 91.50 116 THR A C 1
ATOM 955 O O . THR A 1 116 ? -7.892 -9.277 9.094 1.00 91.50 116 THR A O 1
ATOM 958 N N . PRO A 1 117 ? -7.661 -11.457 8.591 1.00 90.25 117 PRO A N 1
ATOM 959 C CA . PRO A 1 117 ? -6.715 -11.702 9.669 1.00 90.25 117 PRO A CA 1
ATOM 960 C C . PRO A 1 117 ? -5.369 -11.010 9.394 1.00 90.25 117 PRO A C 1
ATOM 962 O O . PRO A 1 117 ? -5.030 -10.738 8.233 1.00 90.25 117 PRO A O 1
ATOM 965 N N . PRO A 1 118 ? -4.560 -10.760 10.440 1.00 86.56 118 PRO A N 1
ATOM 966 C CA . PRO A 1 118 ? -3.161 -10.426 10.235 1.00 86.56 118 PRO A CA 1
ATOM 967 C C . PRO A 1 118 ? -2.474 -11.578 9.483 1.00 86.56 118 PRO A C 1
ATOM 969 O O . PRO A 1 118 ? -2.819 -12.742 9.712 1.00 86.56 118 PRO A O 1
ATOM 972 N N . PRO A 1 119 ? -1.521 -11.297 8.581 1.00 82.56 119 PRO A N 1
ATOM 973 C CA . PRO A 1 119 ? -0.837 -12.362 7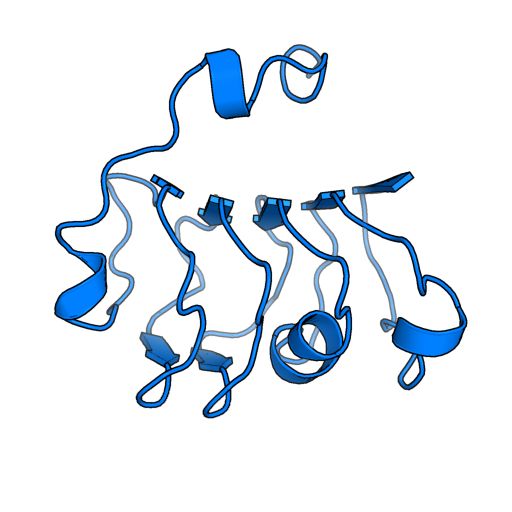.859 1.00 82.56 119 PRO A CA 1
ATOM 974 C C . PRO A 1 119 ? 0.016 -13.194 8.827 1.00 82.56 119 PRO A C 1
ATOM 976 O O . PRO A 1 119 ? 0.509 -12.669 9.828 1.00 82.56 119 PRO A O 1
ATOM 979 N N . THR A 1 120 ? 0.156 -14.493 8.560 1.00 73.94 120 THR A N 1
ATOM 980 C CA . THR A 1 120 ? 0.873 -15.408 9.462 1.00 73.94 120 THR A CA 1
ATOM 981 C C . THR A 1 120 ? 2.385 -15.186 9.400 1.00 73.94 120 THR A C 1
ATOM 983 O O . THR A 1 120 ? 2.897 -14.690 8.401 1.00 73.94 120 THR A O 1
ATOM 986 N N . GLU A 1 121 ? 3.130 -15.566 10.441 1.00 57.38 121 GLU A N 1
ATOM 987 C CA . GLU A 1 121 ? 4.601 -15.461 10.442 1.00 57.38 121 GLU A CA 1
ATOM 988 C C . GLU A 1 121 ? 5.219 -16.179 9.224 1.00 57.38 121 GLU A C 1
ATOM 990 O O . GLU A 1 121 ? 6.047 -15.595 8.534 1.00 57.38 121 GLU A O 1
ATOM 995 N N . CYS A 1 122 ? 4.705 -17.351 8.823 1.00 51.34 122 CYS A N 1
ATOM 996 C CA . CYS A 1 122 ? 5.151 -18.059 7.612 1.00 51.34 122 CYS A CA 1
ATOM 997 C C . CYS A 1 122 ? 4.850 -17.328 6.286 1.00 51.34 122 CYS A C 1
ATOM 999 O O . CYS A 1 122 ? 5.537 -17.565 5.293 1.00 51.34 122 CYS A O 1
ATOM 1001 N N . ASP A 1 123 ? 3.845 -16.444 6.245 1.00 58.09 123 ASP A N 1
ATOM 1002 C CA . ASP A 1 123 ? 3.580 -15.572 5.090 1.00 58.09 123 ASP A CA 1
ATOM 1003 C C . ASP A 1 123 ? 4.637 -14.449 4.967 1.00 58.09 123 ASP A C 1
ATOM 1005 O O . ASP A 1 123 ? 4.809 -13.866 3.894 1.00 58.09 123 ASP A O 1
ATOM 1009 N N . PHE A 1 124 ? 5.356 -14.155 6.059 1.00 53.97 124 PHE A N 1
ATOM 1010 C CA . PHE A 1 124 ? 6.384 -13.116 6.168 1.00 53.97 124 PHE A CA 1
ATOM 1011 C C . PHE A 1 124 ? 7.826 -13.658 6.260 1.00 53.97 124 PHE A C 1
ATOM 1013 O O . PHE A 1 124 ? 8.769 -12.935 5.928 1.00 53.97 124 PHE A O 1
ATOM 1020 N N . GLU A 1 125 ? 8.018 -14.918 6.657 1.00 48.44 125 GLU A N 1
ATOM 1021 C CA . GLU A 1 125 ? 9.317 -15.585 6.840 1.00 48.44 125 GLU A CA 1
ATOM 1022 C C . GLU A 1 125 ? 9.907 -16.150 5.538 1.00 48.44 125 GLU A C 1
ATOM 1024 O O . GLU A 1 125 ? 10.316 -17.304 5.421 1.00 48.44 125 GLU A O 1
ATOM 1029 N N . ARG A 1 126 ? 10.042 -15.282 4.542 1.00 50.78 126 ARG A N 1
ATOM 1030 C CA . ARG A 1 126 ? 11.184 -15.366 3.629 1.00 50.78 126 ARG A CA 1
ATOM 1031 C C . ARG A 1 126 ? 12.163 -14.265 4.021 1.00 50.78 126 ARG A C 1
ATOM 1033 O O . ARG A 1 126 ? 12.295 -13.332 3.266 1.00 50.78 126 ARG A O 1
ATOM 1040 N N . GLU A 1 127 ? 12.780 -14.287 5.205 1.00 48.12 127 GLU A N 1
ATOM 1041 C CA . GLU A 1 127 ? 13.882 -13.366 5.598 1.00 48.12 127 GLU A CA 1
ATOM 1042 C C . GLU A 1 127 ? 13.669 -11.849 5.307 1.00 48.12 127 GLU A C 1
ATOM 1044 O O . GLU A 1 127 ? 14.559 -11.151 4.801 1.00 48.12 127 GLU A O 1
ATOM 1049 N N . TRP A 1 128 ? 12.473 -11.301 5.562 1.00 57.38 128 TRP A N 1
ATOM 1050 C CA . TRP A 1 128 ? 12.132 -9.932 5.129 1.00 57.38 128 TRP A CA 1
ATOM 1051 C C . TRP A 1 128 ? 12.070 -8.854 6.223 1.00 57.38 128 TRP A C 1
ATOM 1053 O O . TRP A 1 128 ? 12.212 -7.682 5.867 1.00 57.38 128 TRP A O 1
ATOM 1063 N N . PHE A 1 129 ? 11.901 -9.190 7.510 1.00 51.62 129 PHE A N 1
ATOM 1064 C CA . PHE A 1 129 ? 11.661 -8.181 8.565 1.00 51.62 129 PHE A CA 1
ATOM 1065 C C . PHE A 1 129 ? 12.594 -8.206 9.783 1.00 51.62 129 PHE A C 1
ATOM 1067 O O . PHE A 1 129 ? 12.606 -7.217 10.514 1.00 51.62 129 PHE A O 1
ATOM 1074 N N . ASP A 1 130 ? 13.448 -9.216 9.946 1.00 42.62 130 ASP A N 1
ATOM 1075 C CA . ASP A 1 130 ? 14.425 -9.252 11.043 1.00 42.62 130 ASP A CA 1
ATOM 1076 C C . ASP A 1 130 ? 15.765 -8.661 10.613 1.00 42.62 130 ASP A C 1
ATOM 1078 O O . ASP A 1 130 ? 16.751 -9.366 10.424 1.00 42.62 130 ASP A O 1
ATOM 1082 N N . SER A 1 131 ? 15.791 -7.348 10.396 1.00 44.00 131 SER A N 1
ATOM 1083 C CA . SER A 1 131 ? 17.006 -6.523 10.415 1.00 44.00 131 SER A CA 1
ATOM 1084 C C . SER A 1 131 ? 16.597 -5.055 10.348 1.00 44.00 131 SER A C 1
ATOM 1086 O O . SER A 1 131 ? 16.467 -4.507 9.251 1.00 44.00 131 SER A O 1
ATOM 1088 N N . LEU A 1 132 ? 16.344 -4.449 11.512 1.00 41.50 132 LEU A N 1
ATOM 1089 C CA . LEU A 1 132 ? 16.731 -3.080 11.897 1.00 41.50 132 LEU A CA 1
ATOM 1090 C C . LEU A 1 132 ? 16.283 -2.798 13.334 1.00 41.50 132 LEU A C 1
ATOM 1092 O O . LEU A 1 132 ? 15.055 -2.755 13.564 1.00 41.50 132 LEU A O 1
#

InterPro domains:
  IPR032675 Leucine-rich repeat domain superfamily [G3DSA:3.80.10.10] (1-121)

Secondary structure (DSSP, 8-state):
-EEEEES--S---TTHHHHSTT--EEEEES--BSS-SHHHHTT-TT--EEEE-TTSB-SSEEEE-TT--TT--EEEE---SS--EEEE-TTSSTT--EEE--TT---B--GGGTTPPPPPHHHHTTT-S---

Organism: NCBI:txid168575

Radius of gyration: 13.66 Å; chains: 1; bounding box: 33×31×35 Å

Sequence (132 aa):
MDLRLFGKIKKLPEDIHNVLPNLECLMLKHSNLKHDPMPLLEKLHSLMILNLGTRFYSGKNLFCSAHGFRRLEILKLDDKDELEEWQVEERAMPRLRGLSIPKDSSLRIPERFRSTPPPTECDFEREWFDSL

Foldseek 3Di:
DEDEDEAAAPDDDQVNCVVCVQYAEYHAENNQAADAC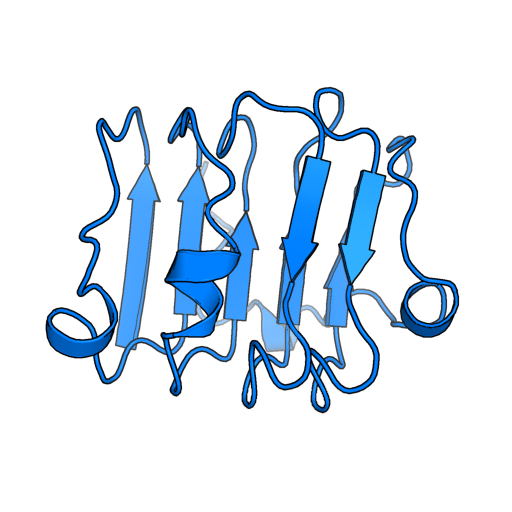QVSVLSNQNHAYYEYAENSYQAAEHEHDAQGNVRHQEYEHHYQPHYAEYHYDPNHPVNHQAYHDDPNHNYHDDPVCVPRHHDDVVVVPPPHPPDD